Protein AF-A0AAV4PGS5-F1 (afdb_monomer_lite)

Secondary structure (DSSP, 8-state):
-------BS-GGGTTTPPPPHHHHHHHHHHS-HHHHHHHHH--PPBPHHHHHHTTSSS---SSGGGHHHHHHHHHHHHHTS-HHHHTS--

Sequence (90 aa):
MVKSKGSIGFPENRLGFAAPKWLRMLLLNATTVRNCEYALKSDKLLTPEEALKYNMIDDLVDSSSDLIPKAEEVMDMWLKVPDAAFRIPK

Radius of gyration: 15.65 Å; chains: 1; bounding box: 39×19×42 Å

Structure (mmCIF, N/CA/C/O backbone):
data_AF-A0AAV4PGS5-F1
#
_entry.id   AF-A0AAV4PGS5-F1
#
loop_
_atom_site.group_PDB
_atom_site.id
_atom_site.type_symbol
_atom_site.label_atom_id
_atom_site.label_alt_id
_atom_site.label_comp_id
_atom_site.label_asym_id
_atom_site.label_entity_id
_atom_site.label_seq_id
_atom_site.pdbx_PDB_ins_code
_atom_site.Cartn_x
_atom_site.Cartn_y
_atom_site.Cartn_z
_atom_site.occupancy
_atom_site.B_iso_or_equiv
_atom_site.auth_seq_id
_atom_site.auth_comp_id
_atom_site.auth_asym_id
_atom_site.auth_atom_id
_atom_site.pdbx_PDB_model_num
ATOM 1 N N . MET A 1 1 ? -20.993 3.995 -9.295 1.00 35.19 1 MET A N 1
ATOM 2 C CA . MET A 1 1 ? -20.528 3.951 -7.891 1.00 35.19 1 MET A CA 1
ATOM 3 C C . MET A 1 1 ? -20.115 2.526 -7.545 1.00 35.19 1 MET A C 1
ATOM 5 O O . MET A 1 1 ? -20.894 1.816 -6.920 1.00 35.19 1 MET A O 1
ATOM 9 N N . VAL A 1 2 ? -18.909 2.090 -7.903 1.00 36.69 2 VAL A N 1
ATOM 10 C CA . VAL A 1 2 ? -18.267 0.974 -7.194 1.00 36.69 2 VAL A CA 1
ATOM 11 C C . VAL A 1 2 ? -17.155 1.567 -6.340 1.00 36.69 2 VAL A C 1
ATOM 13 O O . VAL A 1 2 ? -15.970 1.389 -6.576 1.00 36.69 2 VAL A O 1
ATOM 16 N N . LYS A 1 3 ? -17.595 2.243 -5.269 1.00 51.75 3 LYS A N 1
ATOM 17 C CA . LYS A 1 3 ? -16.890 2.235 -3.985 1.00 51.75 3 LYS A CA 1
ATOM 18 C C . LYS A 1 3 ? -16.791 0.771 -3.573 1.00 51.75 3 LYS A C 1
ATOM 20 O O . LYS A 1 3 ? -17.703 0.260 -2.919 1.00 51.75 3 LYS A O 1
ATOM 25 N N . SER A 1 4 ? -15.802 0.041 -4.081 1.00 52.81 4 SER A N 1
ATOM 26 C CA . SER A 1 4 ? -15.682 -1.369 -3.734 1.00 52.81 4 SER A CA 1
ATOM 27 C C . SER A 1 4 ? -15.590 -1.462 -2.206 1.00 52.81 4 SER A C 1
ATOM 29 O O . SER A 1 4 ? -14.945 -0.636 -1.559 1.00 52.81 4 SER A O 1
ATOM 31 N N . LYS A 1 5 ? -16.282 -2.436 -1.607 1.00 62.59 5 LYS A N 1
ATOM 32 C CA . LYS A 1 5 ? -16.232 -2.735 -0.165 1.00 62.59 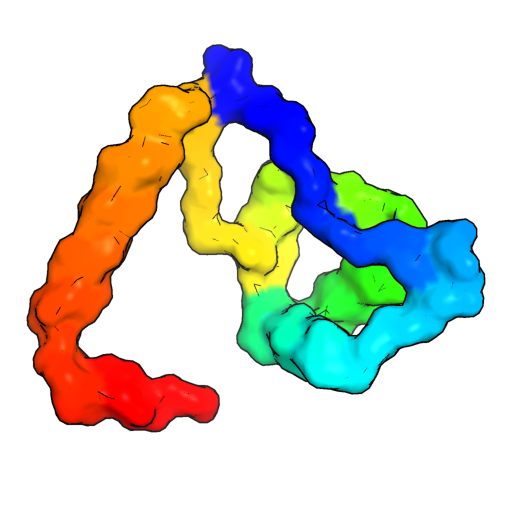5 LYS A CA 1
ATOM 33 C C . LYS A 1 5 ? -14.867 -3.331 0.236 1.00 62.59 5 LYS A C 1
ATOM 35 O O . LYS A 1 5 ? -14.812 -4.259 1.036 1.00 62.59 5 LYS A O 1
ATOM 40 N N . GLY A 1 6 ? -13.778 -2.868 -0.372 1.00 66.44 6 GLY A N 1
ATOM 41 C CA . GLY A 1 6 ? -12.422 -3.222 0.002 1.00 66.44 6 GLY A CA 1
ATOM 42 C C . GLY A 1 6 ? -12.042 -2.468 1.265 1.00 66.44 6 GLY A C 1
ATOM 43 O O . GLY A 1 6 ? -12.275 -1.269 1.376 1.00 66.44 6 GLY A O 1
ATOM 44 N N . SER A 1 7 ? -11.477 -3.173 2.230 1.00 74.56 7 SER A N 1
ATOM 45 C CA . SER A 1 7 ? -10.944 -2.574 3.445 1.00 74.56 7 SER A CA 1
ATOM 46 C C . SER A 1 7 ? -9.485 -2.989 3.557 1.00 74.56 7 SER A C 1
ATOM 48 O O . SER A 1 7 ? -9.193 -4.184 3.568 1.00 74.56 7 SER A O 1
ATOM 50 N N . ILE A 1 8 ? -8.582 -2.016 3.593 1.00 80.56 8 ILE A N 1
ATOM 51 C CA . ILE A 1 8 ? -7.135 -2.228 3.605 1.00 80.56 8 ILE A CA 1
ATOM 52 C C . ILE A 1 8 ? -6.635 -1.895 5.003 1.00 80.56 8 ILE A C 1
ATOM 54 O O . ILE A 1 8 ? -6.800 -0.782 5.486 1.00 80.56 8 ILE A O 1
ATOM 58 N N . GLY A 1 9 ? -6.033 -2.853 5.693 1.00 75.88 9 GLY A N 1
ATOM 59 C CA . GLY A 1 9 ? -5.498 -2.602 7.024 1.00 75.88 9 GLY A CA 1
ATOM 60 C C . GLY A 1 9 ? -5.209 -3.876 7.793 1.00 75.88 9 GLY A C 1
ATOM 61 O O . GLY A 1 9 ? -5.420 -4.982 7.300 1.00 75.88 9 GLY A O 1
ATOM 62 N N . PHE A 1 10 ? -4.732 -3.679 9.017 1.00 74.62 10 PHE A N 1
ATOM 63 C CA . PHE A 1 10 ? -4.150 -4.717 9.856 1.00 74.62 10 PHE A CA 1
ATOM 64 C C . PHE A 1 10 ? -4.893 -4.775 11.196 1.00 74.62 10 PHE A C 1
ATOM 66 O O . PHE A 1 10 ? -4.694 -3.905 12.045 1.00 74.62 10 PHE A O 1
ATOM 73 N N . PRO A 1 11 ? -5.798 -5.751 11.406 1.00 73.25 11 PRO A N 1
ATOM 74 C CA . PRO A 1 11 ? -6.558 -5.873 12.647 1.00 73.25 11 PRO A CA 1
ATOM 75 C C . PRO A 1 11 ? -5.764 -6.534 13.794 1.00 73.25 11 PRO A C 1
ATOM 77 O O . PRO A 1 11 ? -6.349 -6.868 14.822 1.00 73.25 11 PRO A O 1
ATOM 80 N N . GLU A 1 12 ? -4.454 -6.747 13.656 1.00 75.00 12 GLU A N 1
ATOM 81 C CA . GLU A 1 12 ? -3.597 -7.472 14.603 1.00 75.00 12 GLU A CA 1
ATOM 82 C C . GLU A 1 12 ? -3.696 -6.920 16.032 1.00 75.00 12 GLU A C 1
ATOM 84 O O . GLU A 1 12 ? -3.822 -7.697 16.980 1.00 75.00 12 GLU A O 1
ATOM 89 N N . ASN A 1 13 ? -3.772 -5.595 16.195 1.00 69.88 13 ASN A N 1
ATOM 90 C CA . ASN A 1 13 ? -3.960 -4.971 17.507 1.00 69.88 13 ASN A CA 1
ATOM 91 C C . ASN A 1 13 ? -5.278 -5.361 18.177 1.00 69.88 13 ASN A C 1
ATOM 93 O O . ASN A 1 13 ? -5.325 -5.526 19.394 1.00 69.88 13 ASN A O 1
ATOM 97 N N . ARG A 1 14 ? -6.351 -5.522 17.394 1.00 70.00 14 ARG A N 1
ATOM 98 C CA . ARG A 1 14 ? -7.659 -5.954 17.903 1.00 70.00 14 ARG A CA 1
ATOM 99 C C . ARG A 1 14 ? -7.616 -7.406 18.374 1.00 70.00 14 ARG A C 1
ATOM 101 O O . ARG A 1 14 ? -8.350 -7.777 19.284 1.00 70.00 14 ARG A O 1
ATOM 108 N N . LEU A 1 15 ? -6.755 -8.213 17.759 1.00 76.62 15 LEU A N 1
ATOM 109 C CA . LEU A 1 15 ? -6.518 -9.606 18.131 1.00 76.62 15 LEU A CA 1
ATOM 110 C C . LEU A 1 15 ? -5.487 -9.749 19.266 1.00 76.62 15 LEU A C 1
ATOM 112 O O . LEU A 1 15 ? -5.238 -10.864 19.715 1.00 76.62 15 LEU A O 1
ATOM 116 N N . GLY A 1 16 ? -4.908 -8.642 19.749 1.00 78.25 16 GLY A N 1
ATOM 117 C CA . GLY A 1 16 ? -3.914 -8.637 20.826 1.00 78.25 16 GLY A CA 1
ATOM 118 C C . GLY A 1 16 ? -2.506 -9.039 20.383 1.00 78.25 16 GLY A C 1
ATOM 119 O O . GLY A 1 16 ? -1.648 -9.293 21.228 1.00 78.25 16 GLY A O 1
ATOM 120 N N . PHE A 1 17 ? -2.248 -9.088 19.074 1.00 82.00 17 PHE A N 1
ATOM 121 C CA . PHE A 1 17 ? -0.939 -9.417 18.522 1.00 82.00 17 PHE A CA 1
ATOM 122 C C . PHE A 1 17 ? -0.228 -8.164 18.021 1.00 82.00 17 PHE A C 1
ATOM 124 O O . PHE A 1 17 ? -0.824 -7.275 17.420 1.00 82.00 17 PHE A O 1
ATOM 131 N N . ALA A 1 18 ? 1.085 -8.109 18.231 1.00 81.44 18 ALA A N 1
ATOM 132 C CA . ALA A 1 18 ? 1.908 -7.095 17.595 1.00 81.44 18 ALA A CA 1
ATOM 133 C C . ALA A 1 18 ? 2.177 -7.494 16.139 1.00 81.44 18 ALA A C 1
ATOM 135 O O . ALA A 1 18 ? 2.643 -8.606 15.879 1.00 81.44 18 ALA A O 1
ATOM 136 N N . ALA A 1 19 ? 1.956 -6.567 15.202 1.00 83.31 19 ALA A N 1
ATOM 137 C CA . ALA A 1 19 ? 2.295 -6.785 13.801 1.00 83.31 19 ALA A CA 1
ATOM 138 C C . ALA A 1 19 ? 3.774 -7.226 13.657 1.00 83.31 19 ALA A C 1
ATOM 140 O O . ALA A 1 19 ? 4.678 -6.589 14.229 1.00 83.31 19 ALA A O 1
ATOM 141 N N . PRO A 1 20 ? 4.067 -8.295 12.894 1.00 86.69 20 PRO A N 1
ATOM 142 C CA . PRO A 1 20 ? 5.431 -8.764 12.683 1.00 86.69 20 PRO A CA 1
ATOM 143 C C . PRO A 1 20 ? 6.359 -7.661 12.162 1.00 86.69 20 PRO A C 1
ATOM 145 O O . PRO A 1 20 ? 5.943 -6.749 11.449 1.00 86.69 20 PRO A O 1
ATOM 148 N N . LYS A 1 21 ? 7.653 -7.731 12.503 1.00 87.94 21 LYS A N 1
ATOM 149 C CA . LYS A 1 21 ? 8.631 -6.693 12.120 1.00 87.94 21 LYS A CA 1
ATOM 150 C C . LYS A 1 21 ? 8.692 -6.470 10.604 1.00 87.94 21 LYS A C 1
ATOM 152 O O . LYS A 1 21 ? 8.741 -5.324 10.172 1.00 87.94 21 LYS A O 1
ATOM 157 N N . TRP A 1 22 ? 8.669 -7.545 9.817 1.00 88.31 22 TRP A N 1
ATOM 158 C CA . TRP A 1 22 ? 8.732 -7.465 8.357 1.00 88.31 22 TRP A CA 1
ATOM 159 C C . TRP A 1 22 ? 7.544 -6.686 7.775 1.00 88.31 22 TRP A C 1
ATOM 161 O O . TRP A 1 22 ? 7.735 -5.864 6.887 1.00 88.31 22 TRP A O 1
ATOM 171 N N . LEU A 1 23 ? 6.346 -6.854 8.338 1.00 84.31 23 LEU A N 1
ATOM 172 C CA . LEU A 1 23 ? 5.138 -6.169 7.882 1.00 84.31 23 LEU A CA 1
ATOM 173 C C . LEU A 1 23 ? 5.172 -4.671 8.205 1.00 84.31 23 LEU A C 1
ATOM 175 O O . LEU A 1 23 ? 4.862 -3.832 7.364 1.00 84.31 23 LEU A O 1
ATOM 179 N N . ARG A 1 24 ? 5.639 -4.327 9.410 1.00 86.19 24 ARG A N 1
ATOM 180 C CA . ARG A 1 24 ? 5.857 -2.931 9.815 1.00 86.19 24 ARG A CA 1
ATOM 181 C C . ARG A 1 24 ? 6.882 -2.232 8.922 1.00 86.19 24 ARG A C 1
ATOM 183 O O . ARG A 1 24 ? 6.703 -1.066 8.589 1.00 86.19 24 ARG A O 1
ATOM 190 N N . MET A 1 25 ? 7.937 -2.944 8.522 1.00 88.38 25 MET A N 1
ATOM 191 C CA . MET A 1 25 ? 8.935 -2.424 7.586 1.00 88.38 25 MET A CA 1
ATOM 192 C C . MET A 1 25 ? 8.358 -2.196 6.186 1.00 88.38 25 MET A C 1
ATOM 194 O O . MET A 1 25 ? 8.667 -1.178 5.582 1.00 88.38 25 MET A O 1
ATOM 198 N N . LEU A 1 26 ? 7.492 -3.086 5.689 1.00 87.38 26 LEU A N 1
ATOM 199 C CA . LEU A 1 26 ? 6.818 -2.880 4.402 1.00 87.38 26 LEU A CA 1
ATOM 200 C C . LEU A 1 26 ? 5.956 -1.613 4.414 1.00 87.38 26 LEU A C 1
ATOM 202 O O . LEU A 1 26 ? 6.063 -0.797 3.507 1.00 87.38 26 LEU A O 1
ATOM 206 N N . LEU A 1 27 ? 5.172 -1.405 5.475 1.00 85.31 27 LEU A N 1
ATOM 207 C CA . LEU A 1 27 ? 4.407 -0.170 5.663 1.00 85.31 27 LEU A CA 1
ATOM 208 C C . LEU A 1 27 ? 5.308 1.068 5.731 1.00 85.31 27 LEU A C 1
ATOM 210 O O . LEU A 1 27 ? 4.992 2.075 5.114 1.00 85.31 27 LEU A O 1
ATOM 214 N N . LEU A 1 28 ? 6.433 1.011 6.450 1.00 88.19 28 LEU A N 1
ATOM 215 C CA . LEU A 1 28 ? 7.385 2.129 6.506 1.00 88.19 28 LEU A CA 1
ATOM 216 C C . LEU A 1 28 ? 8.019 2.455 5.148 1.00 88.19 28 LEU A C 1
ATOM 218 O O . LEU A 1 28 ? 8.361 3.608 4.920 1.00 88.19 28 LEU A O 1
ATOM 222 N N . ASN A 1 29 ? 8.194 1.462 4.276 1.00 87.88 29 ASN A N 1
ATOM 223 C CA . ASN A 1 29 ? 8.745 1.676 2.938 1.00 87.88 29 ASN A CA 1
ATOM 224 C C . ASN A 1 29 ? 7.685 2.186 1.952 1.00 87.88 29 ASN A C 1
ATOM 226 O O . ASN A 1 29 ? 8.012 2.943 1.047 1.00 87.88 29 ASN A O 1
ATOM 230 N N . ALA A 1 30 ? 6.429 1.767 2.121 1.00 84.44 30 ALA A N 1
ATOM 231 C CA . ALA A 1 30 ? 5.322 2.171 1.258 1.00 84.44 30 ALA A CA 1
ATOM 232 C C . ALA A 1 30 ? 4.746 3.547 1.630 1.00 84.44 30 ALA A C 1
ATOM 234 O O . ALA A 1 30 ? 4.289 4.288 0.768 1.00 84.44 30 ALA A O 1
ATOM 235 N N . THR A 1 31 ? 4.754 3.907 2.916 1.00 86.00 31 THR A N 1
ATOM 236 C CA . THR A 1 31 ? 4.135 5.141 3.414 1.00 86.00 31 THR A CA 1
ATOM 237 C C . THR A 1 31 ? 5.049 5.921 4.359 1.00 86.00 31 THR A C 1
ATOM 239 O O . THR A 1 31 ? 6.188 5.561 4.630 1.00 86.00 31 THR A O 1
ATOM 242 N N . THR A 1 32 ? 4.546 7.029 4.894 1.00 85.75 32 THR A N 1
ATOM 243 C CA . THR A 1 32 ? 5.254 7.831 5.890 1.00 85.75 32 THR A CA 1
ATOM 244 C C . THR A 1 32 ? 5.250 7.154 7.261 1.00 85.75 32 THR A C 1
ATOM 246 O O . THR A 1 32 ? 4.325 6.419 7.614 1.00 85.75 32 THR A O 1
ATOM 249 N N . VAL A 1 33 ? 6.240 7.484 8.098 1.00 88.50 33 VAL A N 1
ATOM 250 C CA . VAL A 1 33 ? 6.323 7.001 9.490 1.00 88.50 33 VAL A CA 1
ATOM 251 C C . VAL A 1 33 ? 5.020 7.264 10.250 1.00 88.50 33 VAL A C 1
ATOM 253 O O . VAL A 1 33 ? 4.517 6.377 10.933 1.00 88.50 33 VAL A O 1
ATOM 256 N N . ARG A 1 34 ? 4.430 8.456 10.089 1.00 87.75 34 ARG A N 1
ATOM 257 C CA . ARG A 1 34 ? 3.196 8.835 10.787 1.00 87.75 34 ARG A CA 1
ATOM 258 C C . ARG A 1 34 ? 1.992 8.004 10.347 1.00 87.75 34 ARG A C 1
ATOM 260 O O . ARG A 1 34 ? 1.204 7.597 11.197 1.00 87.75 34 ARG A O 1
ATOM 267 N N . ASN A 1 35 ? 1.847 7.756 9.049 1.00 85.81 35 ASN A N 1
ATOM 268 C CA . ASN A 1 35 ? 0.758 6.932 8.525 1.00 85.81 35 ASN A CA 1
ATOM 269 C C . ASN A 1 35 ? 0.944 5.465 8.910 1.00 85.81 35 ASN A C 1
ATOM 271 O O . ASN A 1 35 ? -0.027 4.809 9.265 1.00 85.81 35 ASN A O 1
ATOM 275 N N . CYS A 1 36 ? 2.186 4.978 8.916 1.00 85.94 36 CYS A N 1
ATOM 276 C CA . CYS A 1 36 ? 2.528 3.647 9.398 1.00 85.94 36 CYS A CA 1
ATOM 277 C C . CYS A 1 36 ? 2.165 3.484 10.880 1.00 85.94 36 CYS A C 1
ATOM 279 O O . CYS A 1 36 ? 1.486 2.529 11.244 1.00 85.94 36 CYS A O 1
ATOM 281 N N . GLU A 1 37 ? 2.522 4.446 11.737 1.00 86.19 37 GLU A N 1
ATOM 282 C CA . GLU A 1 37 ? 2.091 4.434 13.136 1.00 86.19 37 GLU A CA 1
ATOM 283 C C . GLU A 1 37 ? 0.570 4.450 13.276 1.00 86.19 37 GLU A C 1
ATOM 285 O O . GLU A 1 37 ? 0.037 3.706 14.093 1.00 86.19 37 GLU A O 1
ATOM 290 N N . TYR A 1 38 ? -0.129 5.276 12.493 1.00 86.25 38 TYR A N 1
ATOM 291 C CA . TYR A 1 38 ? -1.588 5.310 12.511 1.00 86.25 38 TYR A CA 1
ATOM 292 C C . TYR A 1 38 ? -2.179 3.975 12.075 1.00 86.25 38 TYR A C 1
ATOM 294 O O . TYR A 1 38 ? -3.004 3.442 12.798 1.00 86.25 38 TYR A O 1
ATOM 302 N N . ALA A 1 39 ? -1.743 3.402 10.956 1.00 82.62 39 ALA A N 1
ATOM 303 C CA . ALA A 1 39 ? -2.246 2.129 10.450 1.00 82.62 39 ALA A CA 1
ATOM 304 C C . ALA A 1 39 ? -1.950 0.963 11.405 1.00 82.62 39 ALA A C 1
ATOM 306 O O . ALA A 1 39 ? -2.785 0.084 11.571 1.00 82.62 39 ALA A O 1
ATOM 307 N N . LEU A 1 40 ? -0.782 0.972 12.055 1.00 81.25 40 LEU A N 1
ATOM 308 C CA . LEU A 1 40 ? -0.365 -0.076 12.982 1.00 81.25 40 LEU A CA 1
ATOM 309 C C . LEU A 1 40 ? -0.914 0.082 14.390 1.00 81.25 40 LEU A C 1
ATOM 311 O O . LEU A 1 40 ? -0.888 -0.900 15.113 1.00 81.25 40 LEU A O 1
ATOM 315 N N . LYS A 1 41 ? -1.291 1.287 14.834 1.00 81.00 41 LYS A N 1
ATOM 316 C CA . LYS A 1 41 ? -1.861 1.537 16.174 1.00 81.00 41 LYS A CA 1
ATOM 317 C C . LYS A 1 41 ? -3.386 1.625 16.135 1.00 81.00 41 LYS A C 1
ATOM 319 O O . LYS A 1 41 ? -4.030 1.319 17.133 1.00 81.00 41 LYS A O 1
ATOM 324 N N . SER A 1 42 ? -3.950 2.030 15.002 1.00 75.19 42 SER A N 1
ATOM 325 C CA . SER A 1 42 ? -5.388 2.049 14.758 1.00 75.19 42 SER A CA 1
ATOM 326 C C . SER A 1 42 ? -5.911 0.624 14.631 1.00 75.19 42 SER A C 1
ATOM 328 O O . SER A 1 42 ? -5.291 -0.230 14.010 1.00 75.19 42 SER A O 1
ATOM 330 N N . ASP A 1 43 ? -7.078 0.372 15.206 1.00 72.00 43 ASP A N 1
ATOM 331 C CA . ASP A 1 43 ? -7.845 -0.860 15.022 1.00 72.00 43 ASP A CA 1
ATOM 332 C C . ASP A 1 43 ? -8.708 -0.829 13.747 1.00 72.00 43 ASP A C 1
ATOM 334 O O . ASP A 1 43 ? -9.439 -1.780 13.453 1.00 72.00 43 ASP A O 1
ATOM 338 N N . LYS A 1 44 ? -8.653 0.280 13.000 1.00 73.31 44 LYS A N 1
ATOM 339 C CA . LYS A 1 44 ? -9.490 0.524 11.827 1.00 73.31 44 LYS A CA 1
ATOM 340 C C . LYS A 1 44 ? -8.860 -0.025 10.558 1.00 73.31 44 LYS A C 1
ATOM 342 O O . LYS A 1 44 ? -7.707 0.261 10.245 1.00 73.31 44 LYS A O 1
ATOM 347 N N . LEU A 1 45 ? -9.684 -0.720 9.782 1.00 82.62 45 LEU A N 1
ATOM 348 C CA . LEU A 1 45 ? -9.405 -0.992 8.381 1.00 82.62 45 LEU A CA 1
ATOM 349 C C . LEU A 1 45 ? -9.705 0.278 7.579 1.00 82.62 45 LEU A C 1
ATOM 351 O O . LEU A 1 45 ? -10.782 0.858 7.722 1.00 82.62 45 LEU A O 1
ATOM 355 N N . LEU A 1 46 ? -8.748 0.707 6.766 1.00 84.31 46 LEU A N 1
ATOM 356 C CA . LEU A 1 46 ? -8.852 1.893 5.928 1.00 84.31 46 LEU A CA 1
ATOM 357 C C . LEU 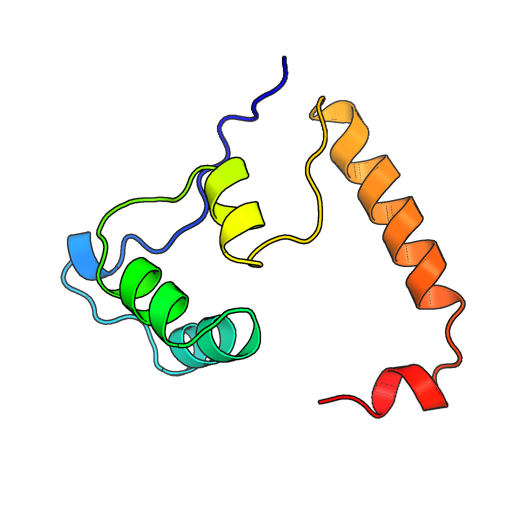A 1 46 ? -9.759 1.596 4.740 1.00 84.31 46 LEU A C 1
ATOM 359 O O . LEU A 1 46 ? -9.719 0.516 4.144 1.00 84.31 46 LEU A O 1
ATOM 363 N N . THR A 1 47 ? -10.568 2.577 4.378 1.00 87.25 47 THR A N 1
ATOM 364 C CA . THR A 1 47 ? -11.276 2.570 3.098 1.00 87.25 47 THR A CA 1
ATOM 365 C C . THR A 1 47 ? -10.280 2.718 1.940 1.00 87.25 47 THR A C 1
ATOM 367 O O . THR A 1 47 ? -9.161 3.192 2.151 1.00 87.25 47 THR A O 1
ATOM 370 N N . PRO A 1 48 ? -10.652 2.364 0.697 1.00 86.19 48 PRO A N 1
ATOM 371 C CA . PRO A 1 48 ? -9.759 2.525 -0.450 1.00 86.19 48 PRO A CA 1
ATOM 372 C C . PRO A 1 48 ? -9.340 3.993 -0.655 1.00 86.19 48 PRO A C 1
ATOM 374 O O . PRO A 1 48 ? -8.195 4.272 -0.985 1.00 86.19 48 PRO A O 1
ATOM 377 N N . GLU A 1 49 ? -10.236 4.940 -0.362 1.00 86.81 49 GLU A N 1
ATOM 378 C CA . GLU A 1 49 ? -9.968 6.386 -0.405 1.00 86.81 49 GLU A CA 1
ATOM 379 C C . GLU A 1 49 ? -8.903 6.808 0.625 1.00 86.81 49 GLU A C 1
ATOM 381 O O . GLU A 1 49 ? -7.987 7.573 0.321 1.00 86.81 49 GLU A O 1
ATOM 386 N N . GLU A 1 50 ? -8.986 6.283 1.850 1.00 85.56 50 GLU A N 1
ATOM 387 C CA . GLU A 1 50 ? -7.980 6.526 2.889 1.00 85.56 50 GLU A CA 1
ATOM 388 C C . GLU A 1 50 ? -6.648 5.844 2.567 1.00 85.56 50 GLU A C 1
ATOM 390 O O . GLU A 1 50 ? -5.592 6.429 2.800 1.00 85.56 50 GLU A O 1
ATOM 395 N N . ALA A 1 51 ? -6.686 4.639 1.996 1.00 86.69 51 ALA A N 1
ATOM 396 C CA . ALA A 1 51 ? -5.493 3.930 1.551 1.00 86.69 51 ALA A CA 1
ATOM 397 C C . ALA A 1 51 ? -4.757 4.707 0.449 1.00 86.69 51 ALA A C 1
ATOM 399 O O . ALA A 1 51 ? -3.533 4.827 0.520 1.00 86.69 51 ALA A O 1
ATOM 400 N N . LEU A 1 52 ? -5.485 5.305 -0.505 1.00 88.00 52 LEU A N 1
ATOM 401 C CA . LEU A 1 52 ? -4.906 6.185 -1.527 1.00 88.00 52 LEU A CA 1
ATOM 402 C C . LEU A 1 52 ? -4.267 7.415 -0.877 1.00 88.00 52 LEU A C 1
ATOM 404 O O . LEU A 1 52 ? -3.119 7.748 -1.149 1.00 88.00 52 LEU A O 1
ATOM 408 N N . LYS A 1 53 ? -4.967 8.051 0.070 1.00 87.12 53 LYS A N 1
ATOM 409 C CA . LYS A 1 53 ? -4.436 9.204 0.815 1.00 87.12 53 LYS A CA 1
ATOM 410 C C . LYS A 1 53 ? -3.171 8.870 1.609 1.00 87.12 53 LYS A C 1
ATOM 412 O O . LYS A 1 53 ? -2.338 9.744 1.849 1.00 87.12 53 LYS A O 1
ATOM 417 N N . TYR A 1 54 ? -3.041 7.631 2.070 1.00 84.94 54 TYR A N 1
ATOM 418 C CA . TYR A 1 54 ? -1.873 7.163 2.809 1.00 84.94 54 TYR A CA 1
ATOM 419 C C . TYR A 1 54 ? -0.775 6.615 1.894 1.00 84.94 54 TYR A C 1
ATOM 421 O O . TYR A 1 54 ? 0.216 6.118 2.422 1.00 84.94 54 TYR A O 1
ATOM 429 N N . ASN A 1 55 ? -0.899 6.730 0.567 1.00 85.62 55 ASN A N 1
ATOM 430 C CA . ASN A 1 55 ? 0.025 6.147 -0.412 1.00 85.62 55 ASN A CA 1
ATOM 431 C C . ASN A 1 55 ? 0.220 4.633 -0.215 1.00 85.62 55 ASN A C 1
ATOM 433 O O . ASN A 1 55 ? 1.306 4.103 -0.411 1.00 85.62 55 ASN A O 1
ATOM 437 N N . MET A 1 56 ? -0.821 3.928 0.236 1.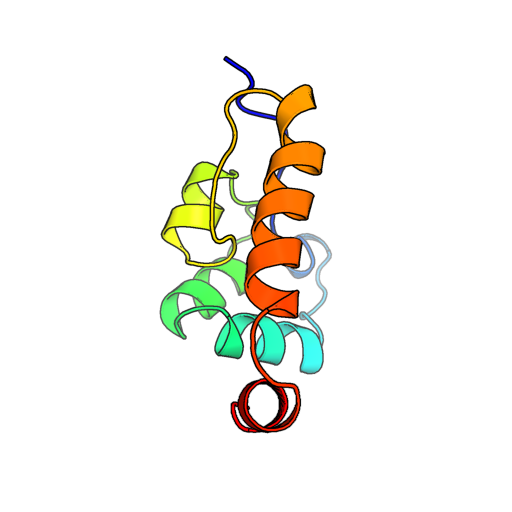00 84.19 56 MET A N 1
ATOM 438 C CA . MET A 1 56 ? -0.809 2.462 0.316 1.00 84.19 56 MET A CA 1
ATOM 439 C C . MET A 1 56 ? -1.250 1.810 -0.998 1.00 84.19 56 MET A C 1
ATOM 441 O O . MET A 1 56 ? -1.029 0.617 -1.186 1.00 84.19 56 MET A O 1
ATOM 445 N N . ILE A 1 57 ? -1.893 2.583 -1.873 1.00 88.38 57 ILE A N 1
ATOM 446 C CA . ILE A 1 57 ? -2.289 2.207 -3.230 1.00 88.38 57 ILE A CA 1
ATOM 447 C C . ILE A 1 57 ? -1.994 3.382 -4.165 1.00 88.38 57 ILE A C 1
ATOM 449 O O . ILE A 1 57 ? -1.982 4.527 -3.710 1.00 88.38 57 ILE A O 1
ATOM 453 N N . ASP A 1 58 ? -1.787 3.093 -5.447 1.00 86.69 58 ASP A N 1
ATOM 454 C CA . ASP A 1 58 ? -1.419 4.100 -6.448 1.00 86.69 58 ASP A CA 1
ATOM 455 C C . ASP A 1 58 ? -2.630 4.756 -7.126 1.00 86.69 58 ASP A C 1
ATOM 457 O O . ASP A 1 58 ? -2.582 5.938 -7.460 1.00 86.69 58 ASP A O 1
ATOM 461 N N . ASP A 1 59 ? -3.717 4.004 -7.333 1.00 87.88 59 ASP A N 1
ATOM 462 C CA . ASP A 1 59 ? -4.897 4.482 -8.060 1.00 87.88 59 ASP A CA 1
ATOM 463 C C . ASP A 1 59 ? -6.189 3.791 -7.589 1.00 87.88 59 ASP A C 1
ATOM 465 O O . ASP A 1 59 ? -6.166 2.736 -6.944 1.00 87.88 59 ASP A O 1
ATOM 469 N N . LEU A 1 60 ? -7.331 4.395 -7.918 1.00 87.69 60 LEU A N 1
ATOM 470 C CA . LEU A 1 60 ? -8.670 3.884 -7.646 1.00 87.69 60 LEU A CA 1
ATOM 471 C C . LEU A 1 60 ? -9.465 3.778 -8.945 1.00 87.69 60 LEU A C 1
ATOM 473 O O . LEU A 1 60 ? -9.435 4.667 -9.787 1.00 87.69 60 LEU A O 1
ATOM 477 N N . VAL A 1 61 ? -10.245 2.708 -9.069 1.00 87.44 61 VAL A N 1
ATOM 478 C CA . VAL A 1 61 ? -11.161 2.515 -10.199 1.00 87.44 61 VAL A CA 1
ATOM 479 C C . VAL A 1 61 ? -12.613 2.558 -9.736 1.00 87.44 61 VAL A C 1
ATOM 481 O O . VAL A 1 61 ? -12.952 2.097 -8.644 1.00 87.44 61 VAL A O 1
ATOM 484 N N . ASP A 1 62 ? -13.479 3.093 -10.595 1.00 81.25 62 ASP A N 1
ATOM 485 C CA . ASP A 1 62 ? -14.902 3.304 -10.308 1.00 81.25 62 ASP A CA 1
ATOM 486 C C . ASP A 1 62 ? -15.761 2.042 -10.417 1.00 81.25 62 ASP A C 1
ATOM 488 O O . ASP A 1 62 ? -16.904 2.043 -9.939 1.00 81.25 62 ASP A O 1
ATOM 492 N N . SER A 1 63 ? -15.242 0.997 -11.069 1.00 82.44 63 SER A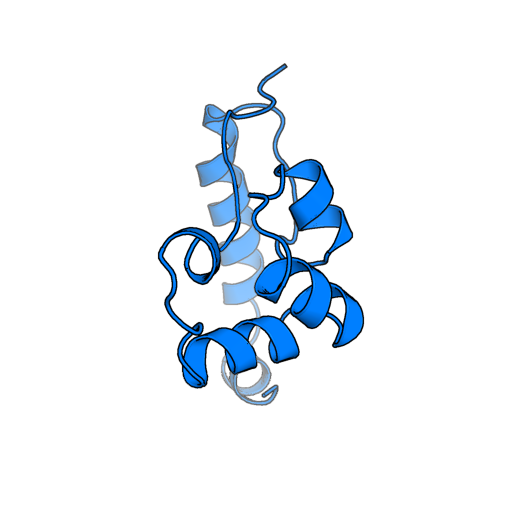 N 1
ATOM 493 C CA . SER A 1 63 ? -15.890 -0.298 -11.271 1.00 82.44 63 SER A CA 1
ATOM 494 C C . SER A 1 63 ? -14.923 -1.446 -11.001 1.00 82.44 63 SER A C 1
ATOM 496 O O . SER A 1 63 ? -13.763 -1.416 -11.403 1.00 82.44 63 SER A O 1
ATOM 498 N N . SER A 1 64 ? -15.417 -2.518 -10.377 1.00 79.50 64 SER A N 1
ATOM 499 C CA . SER A 1 64 ? -14.629 -3.739 -10.168 1.00 79.50 64 SER A CA 1
ATOM 500 C C . SER A 1 64 ? -14.245 -4.435 -11.476 1.00 79.50 64 SER A C 1
ATOM 502 O O . SER A 1 64 ? -13.263 -5.169 -11.497 1.00 79.50 64 SER A O 1
ATOM 504 N N . SER A 1 65 ? -15.008 -4.218 -12.555 1.00 85.06 65 SER A N 1
ATOM 505 C CA . SER A 1 65 ? -14.679 -4.714 -13.900 1.00 85.06 65 SER A CA 1
ATOM 506 C C . SER A 1 65 ? -13.393 -4.109 -14.454 1.00 85.06 65 SER A C 1
ATOM 508 O O . SER A 1 65 ? -12.721 -4.749 -15.257 1.00 85.06 65 SER A O 1
ATOM 510 N N . ASP A 1 66 ? -13.041 -2.906 -14.001 1.00 85.62 66 ASP A N 1
ATOM 511 C CA . ASP A 1 66 ? -11.967 -2.104 -14.585 1.00 85.62 66 ASP A CA 1
ATOM 512 C C . ASP A 1 66 ? -10.646 -2.291 -13.821 1.00 85.62 66 ASP A C 1
ATOM 514 O O . ASP A 1 66 ? -9.597 -1.842 -14.276 1.00 85.62 66 ASP A O 1
ATOM 518 N N . LEU A 1 67 ? -10.674 -3.018 -12.693 1.00 86.38 67 LEU A N 1
ATOM 519 C CA . LEU A 1 67 ? -9.499 -3.322 -11.869 1.00 86.38 67 LEU A CA 1
ATOM 520 C C . LEU A 1 67 ? -8.408 -4.049 -12.661 1.00 86.38 67 LEU A C 1
ATOM 522 O O . LEU A 1 67 ? -7.261 -3.610 -12.666 1.00 86.38 67 LEU A O 1
ATOM 526 N N . ILE A 1 68 ? -8.758 -5.163 -13.313 1.00 90.38 68 ILE A N 1
ATOM 527 C CA . ILE A 1 68 ? -7.788 -5.982 -14.054 1.00 90.38 68 ILE A CA 1
ATOM 528 C C . ILE A 1 68 ? -7.265 -5.240 -15.291 1.00 90.38 68 ILE A C 1
ATOM 530 O O . ILE A 1 68 ? -6.046 -5.117 -15.393 1.00 90.38 68 ILE A O 1
ATOM 534 N N . PRO A 1 69 ? -8.118 -4.652 -16.158 1.00 92.44 69 PRO A N 1
ATOM 535 C CA . PRO A 1 69 ? -7.636 -3.865 -17.293 1.00 92.44 69 PRO A CA 1
ATOM 536 C C . PRO A 1 69 ? -6.691 -2.729 -16.886 1.00 92.44 69 PRO A C 1
ATOM 538 O O . PRO A 1 69 ? -5.672 -2.508 -17.538 1.00 92.44 69 PRO A O 1
ATOM 541 N N . LYS A 1 70 ? -6.986 -2.022 -15.784 1.00 89.62 70 LYS A N 1
ATOM 542 C CA . LYS A 1 70 ? -6.120 -0.940 -15.299 1.00 89.62 70 LYS A CA 1
ATOM 543 C C . LYS A 1 70 ? -4.786 -1.464 -14.767 1.00 89.62 70 LYS A C 1
ATOM 545 O O . LYS A 1 70 ? -3.745 -0.862 -15.018 1.00 89.62 70 LYS A O 1
ATOM 550 N N . ALA A 1 71 ? -4.802 -2.588 -14.052 1.00 89.88 71 ALA A N 1
ATOM 551 C CA . ALA A 1 71 ? -3.584 -3.228 -13.567 1.00 89.88 71 ALA A CA 1
ATOM 552 C C . ALA A 1 71 ? -2.696 -3.725 -14.722 1.00 89.88 71 ALA A C 1
ATOM 554 O O . ALA A 1 71 ? -1.478 -3.569 -14.657 1.00 89.88 71 ALA A O 1
ATOM 555 N N . GLU A 1 72 ? -3.294 -4.273 -15.784 1.00 93.62 72 GLU A N 1
ATOM 556 C CA . GLU A 1 72 ? -2.588 -4.682 -17.006 1.00 93.62 72 GLU A CA 1
ATOM 557 C C . GLU A 1 72 ? -1.959 -3.479 -17.718 1.00 93.62 72 GLU A C 1
ATOM 559 O O . GLU A 1 72 ? -0.773 -3.518 -18.037 1.00 93.62 72 GLU A O 1
ATOM 564 N N . GLU A 1 73 ? -2.695 -2.371 -17.870 1.00 93.06 73 GLU A N 1
ATOM 565 C CA . GLU A 1 73 ? -2.166 -1.121 -18.438 1.00 93.06 73 GLU A CA 1
ATOM 566 C C . GLU A 1 73 ? -0.932 -0.628 -17.664 1.00 93.06 73 GLU A C 1
ATOM 568 O O . GLU A 1 73 ? 0.091 -0.269 -18.254 1.00 93.06 73 GLU A O 1
ATOM 573 N N . VAL A 1 74 ? -1.004 -0.636 -16.329 1.00 91.06 74 VAL A N 1
ATOM 574 C CA . VAL A 1 74 ? 0.118 -0.244 -15.468 1.00 91.06 74 VAL A CA 1
ATOM 575 C C . VAL A 1 74 ? 1.289 -1.204 -15.628 1.00 91.06 74 VAL A C 1
ATOM 577 O O . VAL A 1 74 ? 2.428 -0.761 -15.783 1.00 91.06 74 VAL A O 1
ATOM 580 N N . MET A 1 75 ? 1.032 -2.509 -15.641 1.00 91.25 75 MET A N 1
ATOM 581 C CA . MET A 1 75 ? 2.070 -3.519 -15.826 1.00 91.25 75 MET A CA 1
ATOM 582 C C . MET A 1 75 ? 2.789 -3.353 -17.168 1.00 91.25 75 MET A C 1
ATOM 584 O O . MET A 1 75 ? 4.018 -3.375 -17.201 1.00 91.25 75 MET A O 1
ATOM 588 N N . ASP A 1 76 ? 2.056 -3.085 -18.247 1.00 93.50 76 ASP A N 1
ATOM 589 C CA . ASP A 1 76 ? 2.620 -2.817 -19.571 1.00 93.50 76 ASP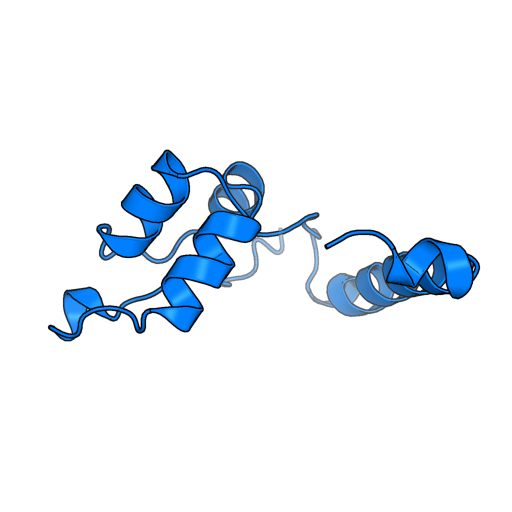 A CA 1
ATOM 590 C C . ASP A 1 76 ? 3.523 -1.577 -19.589 1.00 93.50 76 ASP A C 1
ATOM 592 O O . ASP A 1 76 ? 4.509 -1.537 -20.331 1.00 93.50 76 ASP A O 1
ATOM 596 N N . MET A 1 77 ? 3.226 -0.555 -18.778 1.00 89.31 77 MET A N 1
ATOM 597 C CA . MET A 1 77 ? 4.121 0.594 -18.613 1.00 89.31 77 MET A CA 1
ATOM 598 C C . MET A 1 77 ? 5.436 0.190 -17.939 1.00 89.31 77 MET A C 1
ATOM 600 O O . MET A 1 77 ? 6.505 0.572 -18.417 1.00 89.31 77 MET A O 1
ATOM 604 N N . TRP A 1 78 ? 5.377 -0.615 -16.875 1.00 87.00 78 TRP A N 1
ATOM 605 C CA . TRP A 1 78 ? 6.571 -1.088 -16.166 1.00 87.00 78 TRP A CA 1
ATOM 606 C C . TRP A 1 78 ? 7.415 -2.049 -17.008 1.00 87.00 78 TRP A C 1
ATOM 608 O O . TRP A 1 78 ? 8.640 -1.953 -16.989 1.00 87.00 78 TRP A O 1
ATOM 618 N N . LEU A 1 79 ? 6.789 -2.920 -17.803 1.00 88.88 79 LEU A N 1
ATOM 619 C CA . LEU A 1 79 ? 7.484 -3.867 -18.685 1.00 88.88 79 LEU A CA 1
ATOM 620 C C . LEU A 1 79 ? 8.260 -3.184 -19.822 1.00 88.88 79 LEU A C 1
ATOM 622 O O . LEU A 1 79 ? 9.210 -3.759 -20.351 1.00 88.88 79 LEU A O 1
ATOM 626 N N . LYS A 1 80 ? 7.889 -1.953 -20.197 1.00 90.88 80 LYS A N 1
ATOM 627 C CA . LYS A 1 80 ? 8.633 -1.149 -21.183 1.00 90.88 80 LYS A CA 1
ATOM 628 C C . LYS A 1 80 ? 9.916 -0.541 -20.610 1.00 90.88 80 LYS A C 1
ATOM 630 O O . LYS A 1 80 ? 10.759 -0.083 -21.382 1.00 90.88 80 LYS A O 1
ATOM 635 N N . VAL A 1 81 ? 10.078 -0.512 -19.286 1.00 87.25 81 VAL A N 1
ATOM 636 C CA . VAL A 1 81 ? 11.294 -0.004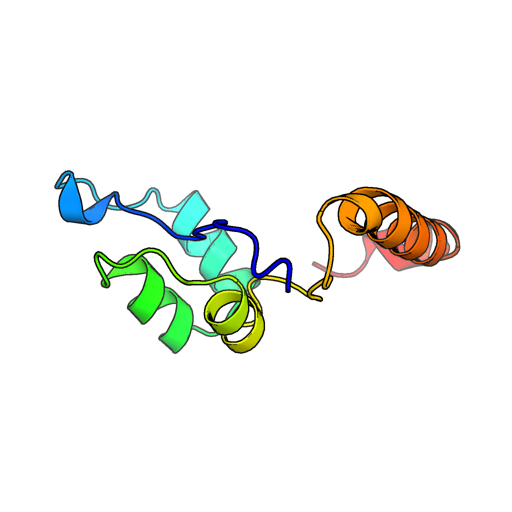 -18.643 1.00 87.25 81 VAL A CA 1
ATOM 637 C C . VAL A 1 81 ? 12.422 -1.027 -18.835 1.00 87.25 81 VAL A C 1
ATOM 639 O O . VAL A 1 81 ? 12.238 -2.201 -18.515 1.00 87.25 81 VAL A O 1
ATOM 642 N N . PRO A 1 82 ? 13.609 -0.623 -19.328 1.00 87.88 82 PRO A N 1
ATOM 643 C CA . PRO A 1 82 ? 14.737 -1.538 -19.470 1.00 87.88 82 PRO A CA 1
ATOM 644 C C . PRO A 1 82 ? 15.093 -2.224 -18.142 1.00 87.88 82 PRO A C 1
ATOM 646 O O . PRO A 1 82 ? 15.227 -1.558 -17.115 1.00 87.88 82 PRO A O 1
ATOM 649 N N . ASP A 1 83 ? 15.325 -3.540 -18.172 1.00 81.44 83 ASP A N 1
ATOM 650 C CA . ASP A 1 83 ? 15.572 -4.376 -16.979 1.00 81.44 83 ASP A CA 1
ATOM 651 C C . ASP A 1 83 ? 16.723 -3.846 -16.103 1.00 81.44 83 ASP A C 1
ATOM 653 O O . ASP A 1 83 ? 16.634 -3.823 -14.875 1.00 81.44 83 ASP A O 1
ATOM 657 N N . ALA A 1 84 ? 17.779 -3.317 -16.732 1.00 81.62 84 ALA A N 1
ATOM 658 C CA . ALA A 1 84 ? 18.897 -2.700 -16.024 1.00 81.62 84 ALA A CA 1
ATOM 659 C C . ALA A 1 84 ? 18.480 -1.471 -15.195 1.00 81.62 84 ALA A C 1
ATOM 661 O O . ALA A 1 84 ? 19.019 -1.272 -14.115 1.00 81.62 84 ALA A O 1
ATOM 662 N N . ALA A 1 85 ? 17.522 -0.667 -15.667 1.00 78.50 85 ALA A N 1
ATOM 663 C CA . ALA A 1 85 ? 17.017 0.503 -14.946 1.00 78.50 85 ALA A CA 1
ATOM 664 C C . ALA A 1 85 ? 15.987 0.118 -13.872 1.00 78.50 85 ALA A C 1
ATOM 666 O O . ALA A 1 85 ? 15.960 0.724 -12.803 1.00 78.50 85 ALA A O 1
ATOM 667 N N . PHE A 1 86 ? 15.183 -0.918 -14.125 1.00 76.56 86 PHE A N 1
ATOM 668 C CA . PHE A 1 86 ? 14.157 -1.390 -13.193 1.00 76.56 86 PHE A CA 1
ATOM 669 C C . PHE A 1 86 ? 14.741 -2.008 -11.908 1.00 76.56 86 PHE A C 1
ATOM 671 O O . PHE A 1 86 ? 14.145 -1.896 -10.842 1.00 76.56 86 PHE A O 1
ATOM 678 N N . ARG A 1 87 ? 15.924 -2.636 -11.976 1.00 73.81 87 ARG A N 1
ATOM 679 C CA . ARG A 1 87 ? 16.548 -3.327 -10.825 1.00 73.81 87 ARG A CA 1
ATOM 680 C C . ARG A 1 87 ? 17.315 -2.430 -9.849 1.00 73.81 87 ARG A C 1
ATOM 682 O O . ARG A 1 87 ? 17.679 -2.898 -8.772 1.00 73.81 87 ARG A O 1
ATOM 689 N N . ILE A 1 88 ? 17.625 -1.194 -10.234 1.00 62.91 88 ILE A N 1
ATOM 690 C CA . ILE A 1 88 ? 18.484 -0.286 -9.457 1.00 62.91 88 ILE A CA 1
ATOM 691 C C . ILE A 1 88 ? 17.785 0.333 -8.230 1.00 62.91 88 ILE A C 1
ATOM 693 O O . ILE A 1 88 ? 18.439 0.414 -7.189 1.00 62.91 88 ILE A O 1
ATOM 697 N N . PRO A 1 89 ? 16.516 0.780 -8.280 1.00 62.88 89 PRO A N 1
ATOM 698 C CA . PRO A 1 89 ? 15.891 1.391 -7.111 1.00 62.88 89 PRO A CA 1
ATOM 699 C C . PRO A 1 89 ? 15.526 0.336 -6.048 1.00 62.88 89 PRO A C 1
ATOM 701 O O . PRO A 1 89 ? 14.768 -0.595 -6.316 1.00 62.88 89 PRO A O 1
ATOM 704 N N . LYS A 1 90 ? 16.057 0.498 -4.829 1.00 48.31 90 LYS A N 1
ATOM 705 C CA . LYS A 1 90 ? 15.610 -0.166 -3.594 1.00 48.31 90 LYS A CA 1
ATOM 706 C C . LYS A 1 90 ? 15.551 0.833 -2.452 1.00 48.31 90 LYS A C 1
ATOM 708 O O . LYS A 1 90 ? 16.545 1.573 -2.291 1.00 48.31 90 LYS A O 1
#

Organism: Caerostris extrusa (NCBI:txid172846)

InterPro domains:
  IPR029045 ClpP/crotonase-like domain superfamily [SSF52096] (8-88)

Foldseek 3Di:
DPLPPDFAADQQVVVVHQDDPVVLVVLVVQFPPVVSCCRRVDNGGDRPVVCCVRSVDPDDDPDPVCVVVVVVVVVVVLVPDPPVVNPPDD

pLDDT: mean 81.15, std 11.23, range [35.19, 93.62]